Protein AF-A0A920RH59-F1 (afdb_monomer_lite)

Sequence (83 aa):
MPKYPPGFKNFEYANPEAPKGGTLRLAAEGTFDSFHPFIPKGNPASTGSVETLLVTSADEPFTGYGLIAESMEWPEDRSWVKL

Foldseek 3Di:
DDPDDPPDDDDPPDDPPPDDDDDDDDDDPDDWDACDPPDPDTRHDCPDDDDDQWDDDPPDDGDTDGDVHPDWDADPVRPDIDD

Structure (mmCIF, N/CA/C/O backbone):
data_AF-A0A920RH59-F1
#
_entry.id   AF-A0A920RH59-F1
#
loop_
_atom_site.group_PDB
_atom_site.id
_atom_site.type_symbol
_atom_site.label_atom_id
_atom_site.label_alt_id
_atom_site.label_comp_id
_atom_site.label_asym_id
_atom_site.label_entity_id
_atom_site.label_seq_id
_atom_site.pdbx_PDB_ins_code
_atom_site.Cartn_x
_atom_site.Cartn_y
_atom_site.Cartn_z
_atom_site.occupancy
_atom_site.B_iso_or_equiv
_atom_site.auth_seq_id
_atom_site.auth_comp_id
_atom_site.auth_asym_id
_atom_site.auth_atom_id
_atom_site.pdbx_PDB_model_num
ATOM 1 N N . MET A 1 1 ? -10.720 -9.090 15.204 1.00 78.50 1 MET A N 1
ATOM 2 C CA . MET A 1 1 ? -10.509 -7.655 15.490 1.00 78.50 1 MET A CA 1
ATOM 3 C C . MET A 1 1 ? -9.111 -7.289 15.028 1.00 78.50 1 MET A C 1
ATOM 5 O O . MET A 1 1 ? -8.268 -8.177 15.103 1.00 78.50 1 MET A O 1
ATOM 9 N N . PRO A 1 2 ? -8.883 -6.058 14.543 1.00 92.38 2 PRO A N 1
ATOM 10 C CA . PRO A 1 2 ? -7.558 -5.609 14.113 1.00 92.38 2 PRO A CA 1
ATOM 11 C C . PRO A 1 2 ? -6.523 -5.780 15.232 1.00 92.38 2 PRO A C 1
ATOM 13 O O . PRO A 1 2 ? -6.835 -5.494 16.392 1.00 92.38 2 PRO A O 1
ATOM 16 N N . LYS A 1 3 ? -5.316 -6.253 14.899 1.00 96.31 3 LYS A N 1
ATOM 17 C CA . LYS A 1 3 ? -4.203 -6.396 15.854 1.00 96.31 3 LYS A CA 1
ATOM 18 C C . LYS A 1 3 ? -3.765 -5.048 16.434 1.00 96.31 3 LYS A C 1
ATOM 20 O O . LYS A 1 3 ? -3.489 -4.959 17.630 1.00 96.31 3 LYS A O 1
ATOM 25 N N . TYR A 1 4 ? -3.683 -4.016 15.598 1.00 96.94 4 TYR A N 1
ATOM 26 C CA . TYR A 1 4 ? -3.170 -2.708 15.992 1.00 96.94 4 TYR A CA 1
ATOM 27 C C . TYR A 1 4 ? -4.313 -1.797 16.473 1.00 96.94 4 TYR A C 1
ATOM 29 O O . TYR A 1 4 ? -5.284 -1.589 15.740 1.00 96.94 4 TYR A O 1
ATOM 37 N N . PRO A 1 5 ? -4.237 -1.247 17.700 1.00 95.31 5 PRO A N 1
ATOM 38 C CA . PRO A 1 5 ? -5.281 -0.382 18.238 1.00 95.31 5 PRO A CA 1
ATOM 39 C C . PRO A 1 5 ? -5.250 1.018 17.600 1.00 95.31 5 PRO A C 1
ATOM 41 O O . PRO A 1 5 ? -4.224 1.422 17.045 1.00 95.31 5 PRO A O 1
ATOM 44 N N . PRO A 1 6 ? -6.332 1.811 17.729 1.00 93.81 6 PRO A N 1
ATOM 45 C CA . PRO A 1 6 ? -6.337 3.206 17.297 1.00 93.81 6 PRO A CA 1
ATOM 46 C C . PRO A 1 6 ? -5.144 3.992 17.859 1.00 93.81 6 PRO A C 1
ATOM 48 O O . PRO A 1 6 ? -4.825 3.897 19.044 1.00 93.81 6 PRO A O 1
ATOM 51 N N . GLY A 1 7 ? -4.485 4.778 17.006 1.00 92.25 7 GLY A N 1
ATOM 52 C CA . GLY A 1 7 ? -3.348 5.618 17.395 1.00 92.25 7 GLY A CA 1
ATOM 53 C C . GLY A 1 7 ? -1.990 4.909 17.481 1.00 92.25 7 GLY A C 1
ATOM 54 O O . GLY A 1 7 ? -1.013 5.554 17.879 1.00 92.25 7 GLY A O 1
ATOM 55 N N . PHE A 1 8 ? -1.896 3.628 17.096 1.00 96.00 8 PHE A N 1
ATOM 56 C CA . PHE A 1 8 ? -0.604 2.959 16.909 1.00 96.00 8 PHE A CA 1
ATOM 57 C C . PHE A 1 8 ? 0.295 3.751 15.938 1.00 96.00 8 PHE A C 1
ATOM 59 O O . PHE A 1 8 ? -0.189 4.459 15.056 1.00 96.00 8 PHE A O 1
ATOM 66 N N . LYS A 1 9 ? 1.616 3.683 16.132 1.00 95.81 9 LYS A N 1
ATOM 67 C CA . LYS A 1 9 ? 2.575 4.544 15.413 1.00 95.81 9 LYS A CA 1
ATOM 68 C C . LYS A 1 9 ? 3.234 3.870 14.216 1.00 95.81 9 LYS A C 1
ATOM 70 O O . LYS A 1 9 ? 3.607 4.548 13.265 1.00 95.81 9 LYS A O 1
ATOM 75 N N . ASN A 1 10 ? 3.384 2.556 14.271 1.00 96.38 10 ASN A N 1
ATOM 76 C CA . ASN A 1 10 ? 4.042 1.743 13.262 1.00 96.38 10 ASN A CA 1
ATOM 77 C C . ASN A 1 10 ? 3.595 0.288 13.418 1.00 96.38 10 ASN A C 1
ATOM 79 O O . ASN A 1 10 ? 3.275 -0.152 14.523 1.00 96.38 10 ASN A O 1
ATOM 83 N N . PHE A 1 11 ? 3.610 -0.463 12.318 1.00 97.44 11 PHE A N 1
ATOM 84 C CA . PHE A 1 11 ? 3.481 -1.915 12.392 1.00 97.44 11 PHE A CA 1
ATOM 85 C C . PHE A 1 11 ? 4.642 -2.514 13.194 1.00 97.44 11 PHE A C 1
ATOM 87 O O . PHE A 1 11 ? 5.765 -2.013 13.134 1.00 97.44 11 PHE A O 1
ATOM 94 N N . GLU A 1 12 ? 4.388 -3.598 13.926 1.00 97.06 12 GLU A N 1
ATOM 95 C CA . GLU A 1 12 ? 5.366 -4.241 14.818 1.00 97.06 12 GLU A CA 1
ATOM 96 C C . GLU A 1 12 ? 6.577 -4.773 14.041 1.00 97.06 12 GLU A C 1
ATOM 98 O O . GLU A 1 12 ? 7.702 -4.755 14.530 1.00 97.06 12 GLU A O 1
ATOM 103 N N . TYR A 1 13 ? 6.358 -5.180 12.790 1.00 96.62 13 TYR A N 1
ATOM 104 C CA . TYR A 1 13 ? 7.411 -5.636 11.886 1.00 96.62 13 TYR A CA 1
ATOM 105 C C . TYR A 1 13 ? 8.208 -4.494 11.228 1.00 96.62 13 TYR A C 1
ATOM 107 O O . TYR A 1 13 ? 9.136 -4.759 10.463 1.00 96.62 13 TYR A O 1
ATOM 115 N N . ALA A 1 14 ? 7.862 -3.228 11.483 1.00 97.38 14 ALA A N 1
ATOM 116 C CA . ALA A 1 14 ? 8.570 -2.073 10.946 1.00 97.38 14 ALA A CA 1
ATOM 117 C C . ALA A 1 14 ? 9.527 -1.488 11.992 1.00 97.38 14 ALA A C 1
ATOM 119 O O . ALA A 1 14 ? 9.115 -1.145 13.097 1.00 97.38 14 ALA A O 1
ATOM 120 N N . ASN A 1 15 ? 10.794 -1.301 11.614 1.00 97.56 15 ASN A N 1
ATOM 121 C CA . ASN A 1 15 ? 11.774 -0.591 12.436 1.00 97.56 15 ASN A CA 1
ATOM 122 C C . ASN A 1 15 ? 11.575 0.940 12.303 1.00 97.56 15 ASN A C 1
ATOM 124 O O . ASN A 1 15 ? 11.907 1.485 11.243 1.00 97.56 15 ASN A O 1
ATOM 128 N N . PRO A 1 16 ? 11.073 1.650 13.335 1.00 97.12 16 PRO A N 1
ATOM 129 C CA . PRO A 1 16 ? 10.871 3.101 13.267 1.00 97.12 16 PRO A CA 1
ATOM 130 C C . PRO A 1 16 ? 12.198 3.871 13.178 1.00 97.12 16 PRO A C 1
ATOM 132 O O . PRO A 1 16 ? 12.264 4.905 12.516 1.00 97.12 16 PRO A O 1
ATOM 135 N N . GLU A 1 17 ? 13.276 3.303 13.724 1.00 97.62 17 GLU A N 1
ATOM 136 C CA . GLU A 1 17 ? 14.630 3.870 13.739 1.00 97.62 17 GLU A CA 1
ATOM 137 C C . GLU A 1 17 ? 15.459 3.464 12.511 1.00 97.62 17 GLU A C 1
ATOM 139 O O . GLU A 1 17 ? 16.686 3.581 12.503 1.00 97.62 17 GLU A O 1
ATOM 144 N N . ALA A 1 18 ? 14.818 2.942 11.459 1.00 97.38 18 ALA A N 1
ATOM 145 C CA . ALA A 1 18 ? 15.516 2.543 10.243 1.00 97.38 18 ALA A CA 1
ATOM 146 C C . ALA A 1 18 ? 16.303 3.737 9.658 1.00 97.38 18 ALA A C 1
ATOM 148 O O . ALA A 1 18 ? 15.674 4.755 9.327 1.00 97.38 18 ALA A O 1
ATOM 149 N N . PRO A 1 19 ? 17.637 3.614 9.476 1.00 97.31 19 PRO A N 1
ATOM 150 C CA . PRO A 1 19 ? 18.456 4.669 8.894 1.00 97.31 19 PRO A CA 1
ATOM 151 C C . PRO A 1 19 ? 17.903 5.112 7.540 1.00 97.31 19 PRO A C 1
ATOM 153 O O . PRO A 1 19 ? 17.499 4.286 6.720 1.00 97.31 19 PRO A O 1
ATOM 156 N N . LYS A 1 20 ? 17.874 6.425 7.300 1.00 97.25 20 LYS A N 1
ATOM 157 C CA . LYS A 1 20 ? 17.385 6.995 6.041 1.00 97.25 20 LYS A CA 1
ATOM 158 C C . LYS A 1 20 ? 18.556 7.289 5.108 1.00 97.25 20 LYS A C 1
ATOM 160 O O . LYS A 1 20 ? 19.555 7.865 5.530 1.00 97.25 20 LYS A O 1
ATOM 165 N N . GLY A 1 21 ? 18.403 6.924 3.836 1.00 96.38 21 GLY A N 1
ATOM 166 C CA . GLY A 1 21 ? 19.397 7.151 2.785 1.00 96.38 21 GLY A CA 1
ATOM 167 C C . GLY A 1 21 ? 19.991 5.862 2.212 1.00 96.38 21 GLY A C 1
ATOM 168 O O . GLY A 1 21 ? 19.550 4.758 2.522 1.00 96.38 21 GLY A O 1
ATOM 169 N N . GLY A 1 22 ? 20.997 6.021 1.349 1.00 96.75 22 GLY A N 1
ATOM 170 C CA . GLY A 1 22 ? 21.614 4.924 0.600 1.00 96.75 22 GLY A CA 1
ATOM 171 C C . GLY A 1 22 ? 20.930 4.638 -0.741 1.00 96.75 22 GLY A C 1
ATOM 172 O O . GLY A 1 22 ? 20.070 5.386 -1.200 1.00 96.75 22 GLY A O 1
ATOM 173 N N . THR A 1 23 ? 21.350 3.559 -1.405 1.00 96.88 23 THR A N 1
ATOM 174 C CA . THR A 1 23 ? 20.798 3.138 -2.701 1.00 96.88 23 THR A CA 1
ATOM 175 C C . THR A 1 23 ? 20.499 1.648 -2.680 1.00 96.88 23 THR A C 1
ATOM 177 O O . THR A 1 23 ? 21.410 0.832 -2.547 1.00 96.88 23 THR A O 1
ATOM 180 N N . LEU A 1 24 ? 19.226 1.300 -2.864 1.00 93.44 24 LEU A N 1
ATOM 181 C CA . LEU A 1 24 ? 18.788 -0.070 -3.102 1.00 93.44 24 LEU A CA 1
ATOM 182 C C . LEU A 1 24 ? 18.843 -0.359 -4.609 1.00 93.44 24 LEU A C 1
ATOM 184 O O . LEU A 1 24 ? 18.254 0.373 -5.401 1.00 93.44 24 LEU A O 1
ATOM 188 N N . ARG A 1 25 ? 19.555 -1.417 -5.010 1.00 94.38 25 ARG A N 1
ATOM 189 C CA . ARG A 1 25 ? 19.608 -1.894 -6.401 1.00 94.38 25 ARG A CA 1
ATOM 190 C C . ARG A 1 25 ? 19.026 -3.300 -6.455 1.00 94.38 25 ARG A C 1
ATOM 192 O O . ARG A 1 25 ? 19.634 -4.227 -5.929 1.00 94.38 25 ARG A O 1
ATOM 199 N N . LEU A 1 26 ? 17.853 -3.436 -7.064 1.00 91.88 26 LEU A N 1
ATOM 200 C CA . LEU A 1 26 ? 17.160 -4.711 -7.240 1.00 91.88 26 LEU A CA 1
ATOM 201 C C . LEU A 1 26 ? 17.293 -5.179 -8.690 1.00 91.88 26 LEU A C 1
ATOM 203 O O . LEU A 1 26 ? 17.299 -4.359 -9.607 1.00 91.88 26 LEU A O 1
ATOM 207 N N . ALA A 1 27 ? 17.382 -6.492 -8.884 1.00 92.94 27 ALA A N 1
ATOM 208 C CA . ALA A 1 27 ? 17.219 -7.118 -10.190 1.00 92.94 27 ALA A CA 1
ATOM 209 C C . ALA A 1 27 ? 15.770 -7.599 -10.347 1.00 92.94 27 ALA A C 1
ATOM 211 O O . ALA A 1 27 ? 15.133 -7.980 -9.366 1.00 92.94 27 ALA A O 1
ATOM 212 N N . ALA A 1 28 ? 15.272 -7.594 -11.579 1.00 90.06 28 ALA A N 1
ATOM 213 C CA . ALA A 1 28 ? 13.987 -8.172 -11.948 1.00 90.06 28 ALA A CA 1
ATOM 214 C C . ALA A 1 28 ? 14.171 -9.017 -13.211 1.00 90.06 28 ALA A C 1
ATOM 216 O O . ALA A 1 28 ? 14.976 -8.673 -14.078 1.00 90.06 28 ALA A O 1
ATOM 217 N N . GLU A 1 29 ? 13.443 -10.124 -13.302 1.00 93.50 29 GLU A N 1
ATOM 218 C CA . GLU A 1 29 ? 13.421 -10.965 -14.498 1.00 93.50 29 GLU A CA 1
ATOM 219 C C . GLU A 1 29 ? 12.470 -10.368 -15.550 1.00 93.50 29 GLU A C 1
ATOM 221 O O . GLU A 1 29 ? 11.398 -9.867 -15.212 1.00 93.50 29 GLU A O 1
ATOM 226 N N . GLY A 1 30 ? 12.848 -10.432 -16.832 1.00 92.88 30 GLY A N 1
ATOM 227 C CA . GLY A 1 30 ? 12.049 -9.909 -17.948 1.00 92.88 30 GLY A CA 1
ATOM 228 C C . GLY A 1 30 ? 12.415 -8.484 -18.393 1.00 92.88 30 GLY A C 1
ATOM 229 O O . GLY A 1 30 ? 13.518 -8.002 -18.151 1.00 92.88 30 GLY A O 1
ATOM 230 N N . THR A 1 31 ? 11.494 -7.828 -19.107 1.00 94.69 31 THR A N 1
ATOM 231 C CA . THR A 1 31 ? 11.617 -6.439 -19.592 1.00 94.69 31 THR A CA 1
ATOM 232 C C . THR A 1 31 ? 10.297 -5.690 -19.391 1.00 94.69 31 THR A C 1
ATOM 234 O O . THR A 1 31 ? 9.267 -6.309 -19.129 1.00 94.69 31 THR A O 1
ATOM 237 N N . PHE A 1 32 ? 10.316 -4.369 -19.549 1.00 95.56 32 PHE A N 1
ATOM 238 C CA . PHE A 1 32 ? 9.127 -3.522 -19.539 1.00 95.56 32 PHE A CA 1
ATOM 239 C C . PHE A 1 32 ? 9.043 -2.692 -20.824 1.00 95.56 32 PHE A C 1
ATOM 241 O O . PHE A 1 32 ? 10.060 -2.370 -21.438 1.00 95.56 32 PHE A O 1
ATOM 248 N N . ASP A 1 33 ? 7.825 -2.321 -21.211 1.00 96.50 33 ASP A N 1
ATOM 249 C CA . ASP A 1 33 ? 7.554 -1.411 -22.335 1.00 96.50 33 ASP A CA 1
ATOM 250 C C . ASP A 1 33 ? 6.495 -0.340 -22.007 1.00 96.50 33 ASP A C 1
ATOM 252 O O . ASP A 1 33 ? 6.164 0.497 -22.848 1.00 96.50 33 ASP A O 1
ATOM 256 N N . SER A 1 34 ? 5.986 -0.336 -20.771 1.00 95.00 34 SER A N 1
ATOM 257 C CA . SER A 1 34 ? 4.946 0.572 -20.293 1.00 95.00 34 SER A CA 1
ATOM 258 C C . SER A 1 34 ? 5.206 0.993 -18.845 1.00 95.00 34 SER A C 1
ATOM 260 O O . SER A 1 34 ? 5.810 0.260 -18.067 1.00 95.00 34 SER A O 1
ATOM 262 N N . PHE A 1 35 ? 4.700 2.165 -18.463 1.00 92.31 35 PHE A N 1
ATOM 263 C CA . PHE A 1 35 ? 4.623 2.622 -17.068 1.00 92.31 35 PHE A CA 1
ATOM 264 C C . PHE A 1 35 ? 3.177 2.675 -16.550 1.00 92.31 35 PHE A C 1
ATOM 266 O O . PHE A 1 35 ? 2.924 3.229 -15.486 1.00 92.31 35 PHE A O 1
ATOM 273 N N . HIS A 1 36 ? 2.212 2.134 -17.303 1.00 92.56 36 HIS A N 1
ATOM 274 C CA . HIS A 1 36 ? 0.795 2.165 -16.947 1.00 92.56 36 HIS A CA 1
ATOM 275 C C . HIS A 1 36 ? 0.305 0.771 -16.513 1.00 92.56 36 HIS A C 1
ATOM 277 O O . HIS A 1 36 ? -0.096 -0.020 -17.370 1.00 92.56 36 HIS A O 1
ATOM 283 N N . PRO A 1 37 ? 0.271 0.454 -15.204 1.00 91.31 37 PRO A N 1
ATOM 284 C CA . PRO A 1 37 ? -0.060 -0.892 -14.728 1.00 91.31 37 PRO A CA 1
ATOM 285 C C . PRO A 1 37 ? -1.564 -1.220 -14.741 1.00 91.31 37 PRO A C 1
ATOM 287 O O . PRO A 1 37 ? -1.937 -2.360 -14.491 1.00 91.31 37 PRO A O 1
ATOM 290 N N . PHE A 1 38 ? -2.440 -0.252 -15.035 1.00 92.62 38 PHE A N 1
ATOM 291 C CA . PHE A 1 38 ? -3.900 -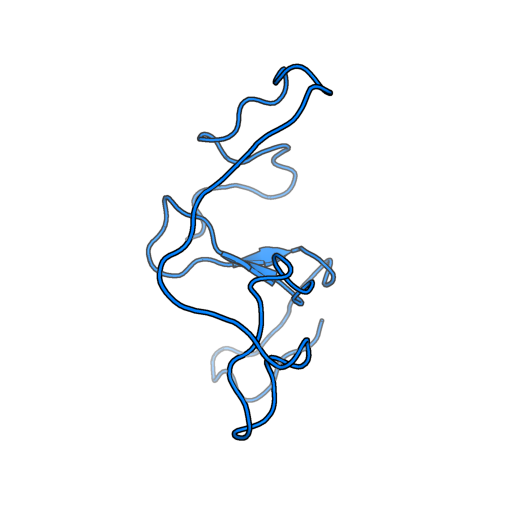0.418 -14.922 1.00 92.62 38 PHE A CA 1
ATOM 292 C C . PHE A 1 38 ? -4.628 -0.679 -16.251 1.00 92.62 38 PHE A C 1
ATOM 294 O O . PHE A 1 38 ? -5.847 -0.537 -16.316 1.00 92.62 38 PHE A O 1
ATOM 301 N N . ILE A 1 39 ? -3.907 -1.024 -17.323 1.00 95.00 39 ILE A N 1
ATOM 302 C CA . ILE A 1 39 ? -4.513 -1.419 -18.607 1.00 95.00 39 ILE A CA 1
ATOM 303 C C . ILE A 1 39 ? -4.064 -2.827 -19.006 1.00 95.00 39 ILE A C 1
ATOM 305 O O . ILE A 1 39 ? -2.957 -3.225 -18.660 1.00 95.00 39 ILE A O 1
ATOM 309 N N . PRO A 1 40 ? -4.859 -3.563 -19.803 1.00 95.88 40 PRO A N 1
ATOM 310 C CA . PRO A 1 40 ? -4.471 -4.902 -20.256 1.00 95.88 40 PRO A CA 1
ATOM 311 C C . PRO A 1 40 ? -3.272 -4.953 -21.219 1.00 95.88 40 PRO A C 1
ATOM 313 O O . PRO A 1 40 ? -2.774 -6.037 -21.504 1.00 95.88 40 PRO A O 1
ATOM 316 N N . LYS A 1 41 ? -2.854 -3.821 -21.803 1.00 97.06 41 LYS A N 1
ATOM 317 C CA . LYS A 1 41 ? -1.847 -3.776 -22.874 1.00 97.06 41 LYS A CA 1
ATOM 318 C C . LYS A 1 41 ? -0.462 -3.399 -22.343 1.00 97.06 41 LYS A C 1
ATOM 320 O O . LYS A 1 41 ? -0.313 -2.352 -21.720 1.00 97.06 41 LYS A O 1
ATOM 325 N N . GLY A 1 42 ?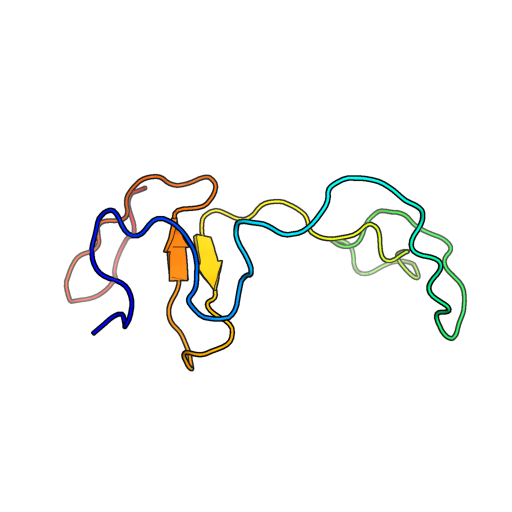 0.543 -4.168 -22.764 1.00 95.06 42 GLY A N 1
ATOM 326 C CA . GLY A 1 42 ? 1.960 -3.927 -22.475 1.00 95.06 42 GLY A CA 1
ATOM 327 C C . GLY A 1 42 ? 2.445 -4.668 -21.231 1.00 95.06 42 GLY A C 1
ATOM 328 O O . GLY A 1 42 ? 1.654 -5.259 -20.499 1.00 95.06 42 GLY A O 1
ATOM 329 N N . ASN A 1 43 ? 3.754 -4.619 -21.007 1.00 95.75 43 ASN A N 1
ATOM 330 C CA . ASN A 1 43 ? 4.435 -5.156 -19.835 1.00 95.75 43 ASN A CA 1
ATOM 331 C C . ASN A 1 43 ? 4.832 -3.976 -18.932 1.00 95.75 43 ASN A C 1
ATOM 333 O O . ASN A 1 43 ? 5.824 -3.294 -19.224 1.00 95.75 43 ASN A O 1
ATOM 337 N N . PRO A 1 44 ? 4.051 -3.669 -17.880 1.00 94.06 44 PRO A N 1
ATOM 338 C CA . PRO A 1 44 ? 4.323 -2.515 -17.040 1.00 94.06 44 PRO A CA 1
ATOM 339 C C . PRO A 1 44 ? 5.588 -2.727 -16.203 1.00 94.06 44 PRO A C 1
ATOM 341 O O . PRO A 1 44 ? 5.790 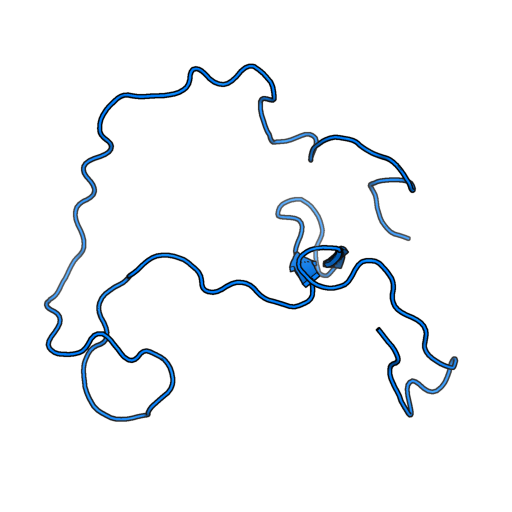-3.788 -15.612 1.00 94.06 44 PRO A O 1
ATOM 344 N N . ALA A 1 45 ? 6.424 -1.696 -16.109 1.00 92.31 45 ALA A N 1
ATOM 345 C CA . ALA A 1 45 ? 7.507 -1.660 -15.138 1.00 92.31 45 ALA A CA 1
ATOM 346 C C . ALA A 1 45 ? 6.938 -1.707 -13.713 1.00 92.31 45 ALA A C 1
ATOM 348 O O . ALA A 1 45 ? 5.899 -1.108 -13.430 1.00 92.31 45 ALA A O 1
ATOM 349 N N . SER A 1 46 ? 7.662 -2.341 -12.789 1.00 86.31 46 SER A N 1
ATOM 350 C CA . SER A 1 46 ? 7.411 -2.126 -11.364 1.00 86.31 46 SER A CA 1
ATOM 351 C C . SER A 1 46 ? 7.878 -0.718 -10.996 1.00 86.31 46 SER A C 1
ATOM 353 O O . SER A 1 46 ? 9.074 -0.455 -10.888 1.00 86.31 46 SER A O 1
ATOM 355 N N . THR A 1 47 ? 6.937 0.208 -10.839 1.00 78.88 47 THR A N 1
ATOM 356 C CA . THR A 1 47 ? 7.211 1.600 -10.445 1.00 78.88 47 THR A CA 1
ATOM 357 C C . THR A 1 47 ? 7.142 1.809 -8.931 1.00 78.88 47 THR A C 1
ATOM 359 O O . THR A 1 47 ? 7.164 2.944 -8.467 1.00 78.88 47 THR A O 1
ATOM 362 N N . GLY A 1 48 ? 7.027 0.727 -8.154 1.00 78.00 48 GLY A N 1
ATOM 363 C CA . GLY A 1 48 ? 6.563 0.781 -6.769 1.00 78.00 48 GLY A CA 1
ATOM 364 C C . GLY A 1 48 ? 5.034 0.814 -6.677 1.00 78.00 48 GLY A C 1
ATOM 365 O O . GLY A 1 48 ? 4.334 0.559 -7.659 1.00 78.00 48 GLY A O 1
ATOM 366 N N . SER A 1 49 ? 4.518 1.098 -5.483 1.00 78.81 49 SER A N 1
ATOM 367 C CA . SER A 1 49 ? 3.078 1.124 -5.216 1.00 78.81 49 SER A CA 1
ATOM 368 C C . SER A 1 49 ? 2.468 2.481 -5.559 1.00 78.81 49 SER A C 1
ATOM 370 O O . SER A 1 49 ? 3.045 3.520 -5.246 1.00 78.81 49 SER A O 1
ATOM 372 N N . VAL A 1 50 ? 1.268 2.473 -6.139 1.00 87.31 50 VAL A N 1
ATOM 373 C CA . VAL A 1 50 ? 0.358 3.619 -6.016 1.00 87.31 50 VAL A CA 1
ATOM 374 C C . VAL A 1 50 ? -0.234 3.643 -4.612 1.00 87.31 50 VAL A C 1
ATOM 376 O O . VAL A 1 50 ? -0.355 2.595 -3.972 1.00 87.31 50 VAL A O 1
ATOM 379 N N . GLU A 1 51 ? -0.618 4.821 -4.133 1.00 92.31 51 GLU A N 1
ATOM 380 C CA . GLU A 1 51 ? -1.326 4.916 -2.862 1.00 92.31 51 GLU A CA 1
ATOM 381 C C . GLU A 1 51 ? -2.781 4.455 -3.016 1.00 92.31 51 GLU A C 1
ATOM 383 O O . GLU A 1 51 ? -3.489 4.816 -3.958 1.00 92.31 51 GLU A O 1
ATOM 388 N N . THR A 1 52 ? -3.215 3.625 -2.075 1.00 94.19 52 THR A N 1
ATOM 389 C CA . THR A 1 52 ? -4.581 3.121 -1.932 1.00 94.19 52 THR A CA 1
ATOM 390 C C . THR A 1 52 ? -5.296 3.847 -0.793 1.00 94.19 52 THR A C 1
ATOM 392 O O . THR A 1 52 ? -4.691 4.570 -0.006 1.00 94.19 52 THR A O 1
ATOM 395 N N . LEU A 1 53 ? -6.607 3.640 -0.653 1.00 96.25 53 LEU A N 1
ATOM 396 C CA . LEU A 1 53 ? -7.352 4.206 0.478 1.00 96.25 53 LEU A CA 1
ATOM 397 C C . LEU A 1 53 ? -6.874 3.645 1.823 1.00 96.25 53 LEU A C 1
ATOM 399 O O . LEU A 1 53 ? -6.709 4.394 2.782 1.00 96.25 53 LEU A O 1
ATOM 403 N N .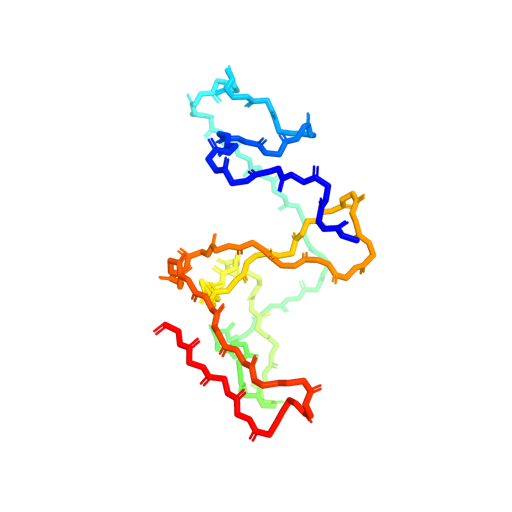 LEU A 1 54 ? -6.615 2.337 1.861 1.00 95.56 54 LEU A N 1
ATOM 404 C CA . LEU A 1 54 ? -6.133 1.595 3.023 1.00 95.56 54 LEU A CA 1
ATOM 405 C C . LEU A 1 54 ? -4.882 0.796 2.656 1.00 95.56 54 LEU A C 1
ATOM 407 O O . LEU A 1 54 ? -4.731 0.385 1.504 1.00 95.56 54 LEU A O 1
ATOM 411 N N . VAL A 1 55 ? -4.040 0.502 3.642 1.00 95.06 55 VAL A N 1
ATOM 412 C CA . VAL A 1 55 ? -2.888 -0.402 3.530 1.00 95.06 55 VAL A CA 1
ATOM 413 C C . VAL A 1 55 ? -3.140 -1.685 4.324 1.00 95.06 55 VAL A C 1
ATOM 415 O O . VAL A 1 55 ? -3.613 -1.641 5.459 1.00 95.06 55 VAL A O 1
ATOM 418 N N . THR A 1 56 ? -2.843 -2.844 3.738 1.00 95.25 56 THR A N 1
ATOM 419 C CA . THR A 1 56 ? -2.989 -4.143 4.411 1.00 95.25 56 THR A CA 1
ATOM 420 C C . THR A 1 56 ? -1.785 -4.452 5.292 1.00 95.25 56 THR A C 1
ATOM 422 O O . THR A 1 56 ? -0.647 -4.259 4.857 1.00 95.25 56 THR A O 1
ATOM 425 N N . SER A 1 57 ? -2.018 -4.986 6.492 1.00 96.25 57 SER A N 1
ATOM 426 C CA . SER A 1 57 ? -0.922 -5.449 7.350 1.00 96.25 57 SER A CA 1
ATOM 427 C C . SER A 1 57 ? -0.336 -6.772 6.856 1.00 96.25 57 SER A C 1
ATOM 429 O O . SER A 1 57 ? -1.080 -7.671 6.474 1.00 96.25 57 SER A O 1
ATOM 431 N N . ALA A 1 58 ? 0.991 -6.915 6.888 1.00 95.81 58 ALA A N 1
ATOM 432 C CA . ALA A 1 58 ? 1.680 -8.136 6.452 1.00 95.81 58 ALA A CA 1
ATOM 433 C C . ALA A 1 58 ? 1.603 -9.288 7.473 1.00 95.81 58 ALA A C 1
ATOM 435 O O . ALA A 1 58 ? 1.878 -10.437 7.135 1.00 95.81 58 ALA A O 1
ATOM 436 N N . ASP A 1 59 ? 1.247 -8.984 8.721 1.00 97.12 59 ASP A N 1
ATOM 437 C CA . ASP A 1 59 ? 1.125 -9.935 9.831 1.00 97.12 59 ASP A CA 1
ATOM 438 C C . ASP A 1 59 ? -0.336 -10.231 10.217 1.00 97.12 59 ASP A C 1
ATOM 440 O O . ASP A 1 59 ? -0.595 -10.823 11.266 1.00 97.12 59 ASP A O 1
ATOM 444 N N . GLU A 1 60 ? -1.292 -9.852 9.364 1.00 96.94 60 GLU A N 1
ATOM 445 C CA . GLU A 1 60 ? -2.711 -10.176 9.512 1.00 96.94 60 GLU A CA 1
ATOM 446 C C . GLU A 1 60 ? -3.291 -10.712 8.189 1.00 96.94 60 GLU A C 1
ATOM 448 O O . GLU A 1 60 ? -2.912 -10.233 7.123 1.00 96.94 60 GLU A O 1
ATOM 453 N N . PRO A 1 61 ? -4.240 -11.671 8.208 1.00 94.56 61 PRO A N 1
ATOM 454 C CA . PRO A 1 61 ? -4.733 -12.290 6.972 1.00 94.56 61 PRO A CA 1
ATOM 455 C C . PRO A 1 61 ? -5.474 -11.336 6.026 1.00 94.56 61 PRO A C 1
ATOM 457 O O . PRO A 1 61 ? -5.323 -11.431 4.811 1.00 94.56 61 PRO A O 1
ATOM 460 N N . PHE A 1 62 ? -6.329 -10.463 6.570 1.00 93.19 62 PHE A N 1
ATOM 461 C CA . PHE A 1 62 ? -7.147 -9.539 5.781 1.00 93.19 62 PHE A CA 1
ATOM 462 C C . PHE A 1 62 ? -7.610 -8.343 6.626 1.00 93.19 62 PHE A C 1
ATOM 464 O O . PHE A 1 62 ? -8.804 -8.134 6.846 1.00 93.19 62 PHE A O 1
ATOM 471 N N . THR A 1 63 ? -6.643 -7.574 7.132 1.00 95.75 63 THR A N 1
ATOM 472 C CA . THR A 1 63 ? -6.888 -6.341 7.896 1.00 95.75 63 THR A CA 1
ATOM 473 C C . THR A 1 63 ? -6.268 -5.150 7.169 1.00 95.75 63 THR A C 1
ATOM 475 O O . THR A 1 63 ? -5.088 -5.188 6.816 1.00 95.75 63 THR A O 1
ATOM 478 N N . GLY A 1 64 ? -7.060 -4.097 6.950 1.00 94.50 64 GLY A N 1
ATOM 479 C CA . GLY A 1 64 ? -6.613 -2.826 6.378 1.00 94.50 64 GLY A CA 1
ATOM 480 C C . GLY A 1 64 ? -6.601 -1.706 7.419 1.00 94.50 64 GLY A C 1
ATOM 481 O O . GLY A 1 64 ? -7.529 -1.602 8.219 1.00 94.50 64 GLY A O 1
ATOM 482 N N . TYR A 1 65 ? -5.574 -0.863 7.374 1.00 95.94 65 TYR A N 1
ATOM 483 C CA . TYR A 1 65 ? -5.431 0.354 8.175 1.00 95.94 65 TYR A CA 1
ATOM 484 C C . TYR A 1 65 ? -5.432 1.583 7.265 1.00 95.94 65 TYR A C 1
ATOM 486 O O . TYR A 1 65 ? -5.130 1.469 6.076 1.00 95.94 65 TYR A O 1
ATOM 494 N N . GLY A 1 66 ? -5.791 2.747 7.811 1.00 95.19 66 GLY A N 1
ATOM 495 C CA . GLY A 1 66 ? -5.852 3.999 7.053 1.00 95.19 66 GLY A CA 1
ATOM 496 C C . GLY A 1 66 ? -4.545 4.312 6.318 1.00 95.19 66 GLY A C 1
ATOM 497 O O . GLY A 1 66 ? -3.464 4.163 6.889 1.00 95.19 66 GLY A O 1
ATOM 498 N N . LEU A 1 67 ? -4.657 4.721 5.050 1.00 94.94 67 LEU A N 1
ATOM 499 C CA . LEU A 1 67 ? -3.565 5.294 4.258 1.00 94.94 67 LEU A CA 1
ATOM 500 C C . LEU A 1 67 ? -3.981 6.686 3.768 1.00 94.94 67 LEU A C 1
ATOM 502 O O . LEU A 1 67 ? -3.770 7.656 4.488 1.00 94.94 67 LEU A O 1
ATOM 506 N N . ILE A 1 68 ? -4.623 6.791 2.598 1.00 96.56 68 ILE A N 1
ATOM 507 C CA . ILE A 1 68 ? -5.248 8.054 2.169 1.00 96.56 68 ILE A CA 1
ATOM 508 C C . ILE A 1 68 ? -6.520 8.315 2.988 1.00 96.56 68 ILE A C 1
ATOM 510 O O . ILE A 1 68 ? -6.803 9.455 3.347 1.00 96.56 68 ILE A O 1
ATOM 514 N N . ALA A 1 69 ? -7.299 7.266 3.274 1.00 96.81 69 ALA A N 1
ATOM 515 C CA . ALA A 1 69 ? -8.494 7.377 4.100 1.00 96.81 69 ALA A CA 1
ATOM 516 C C . ALA A 1 69 ? -8.113 7.390 5.586 1.00 96.81 69 ALA A C 1
ATOM 518 O O . ALA A 1 69 ? -7.469 6.461 6.078 1.00 96.81 69 ALA A O 1
ATOM 519 N N . GLU A 1 70 ? -8.545 8.428 6.300 1.00 94.44 70 GLU A N 1
ATOM 520 C CA . GLU A 1 70 ? -8.346 8.561 7.748 1.00 94.44 70 GLU A CA 1
ATOM 521 C C . GLU A 1 70 ? -9.310 7.665 8.540 1.00 94.44 70 GLU A C 1
ATOM 523 O O . GLU A 1 70 ? -8.957 7.135 9.595 1.00 94.44 70 GLU A O 1
ATOM 528 N N . SER A 1 71 ? -10.525 7.470 8.022 1.00 93.81 71 SER A N 1
ATOM 529 C CA . SER A 1 71 ? -11.581 6.699 8.668 1.00 93.81 71 SER A CA 1
ATOM 530 C C . SER A 1 71 ? -12.347 5.844 7.665 1.00 93.81 71 SER A C 1
ATOM 532 O O . SER A 1 71 ? -12.201 6.000 6.455 1.00 93.81 71 SER A O 1
ATOM 534 N N . MET A 1 72 ? -13.139 4.898 8.167 1.00 94.25 72 MET A N 1
ATOM 535 C CA . MET A 1 72 ? -14.058 4.138 7.333 1.00 94.25 72 MET A CA 1
ATOM 536 C C . MET A 1 72 ? -15.264 3.688 8.161 1.00 94.25 72 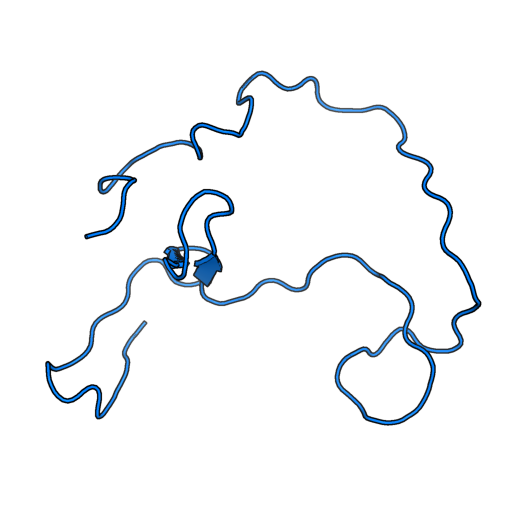MET A C 1
ATOM 538 O O . MET A 1 72 ? -15.107 3.174 9.268 1.00 94.25 72 MET A O 1
ATOM 542 N N . GLU A 1 73 ? -16.463 3.880 7.617 1.00 96.19 73 GLU A N 1
ATOM 543 C CA . GLU A 1 73 ? -17.741 3.524 8.240 1.00 96.19 73 GLU A CA 1
ATOM 544 C C . GLU A 1 73 ? -18.586 2.714 7.249 1.00 96.19 73 GLU A C 1
ATOM 546 O O . GLU A 1 73 ? -18.611 3.013 6.051 1.00 96.19 73 GLU A O 1
ATOM 551 N N . TRP A 1 74 ? -19.262 1.674 7.741 1.00 97.25 74 TRP A N 1
ATOM 552 C CA . TRP A 1 74 ? -20.168 0.837 6.956 1.00 97.25 74 TRP A CA 1
ATOM 553 C C . TRP A 1 74 ? -21.246 0.194 7.847 1.00 97.25 74 TRP A C 1
ATOM 555 O O . TRP A 1 74 ? -21.004 -0.045 9.034 1.00 97.25 74 TRP A O 1
ATOM 565 N N . PRO A 1 75 ? -22.428 -0.124 7.292 1.00 98.25 75 PRO A N 1
ATOM 566 C CA . PRO A 1 75 ? -23.476 -0.877 7.981 1.00 98.25 75 PRO A CA 1
ATOM 567 C C . PRO A 1 75 ? -23.130 -2.373 8.085 1.00 98.25 75 PRO A C 1
ATOM 569 O O . PRO A 1 75 ? -22.313 -2.884 7.320 1.00 98.25 75 PRO A O 1
ATOM 572 N N . GLU A 1 76 ? -23.789 -3.111 8.988 1.00 97.25 76 GLU A N 1
ATOM 573 C CA . GLU A 1 76 ? -23.552 -4.557 9.182 1.00 97.25 76 GLU A CA 1
ATOM 574 C C . GLU A 1 76 ? -23.717 -5.381 7.892 1.00 97.25 76 GLU A C 1
ATOM 576 O O . GLU A 1 76 ? -22.971 -6.335 7.666 1.00 97.25 76 GLU A O 1
ATOM 581 N N . ASP A 1 77 ? -24.648 -4.977 7.021 1.00 97.81 77 ASP A N 1
ATOM 582 C CA . ASP A 1 77 ? -24.921 -5.618 5.730 1.00 97.81 77 ASP A CA 1
ATOM 583 C C . ASP A 1 77 ? -23.904 -5.271 4.626 1.00 97.81 77 ASP A C 1
ATOM 585 O O . ASP A 1 77 ? -23.936 -5.870 3.551 1.00 97.81 77 ASP A O 1
ATOM 589 N N . ARG A 1 78 ? -22.983 -4.331 4.894 1.00 96.12 78 ARG A N 1
ATOM 590 C CA . ARG A 1 78 ? -21.944 -3.841 3.971 1.00 96.12 78 ARG A CA 1
ATOM 591 C C . ARG A 1 78 ? -22.485 -3.260 2.659 1.00 96.12 78 ARG A C 1
ATOM 593 O O . ARG A 1 78 ? -21.785 -3.272 1.648 1.00 96.12 78 ARG A O 1
ATOM 600 N N . SER A 1 79 ? -23.709 -2.738 2.663 1.00 98.19 79 SER A N 1
ATOM 601 C CA . SER A 1 79 ? -24.353 -2.157 1.475 1.00 98.19 79 SER A CA 1
ATOM 602 C C . SER A 1 79 ? -23.667 -0.894 0.933 1.00 98.19 79 SER A C 1
ATOM 604 O O . SER A 1 79 ? -23.815 -0.581 -0.249 1.00 98.19 79 SER A O 1
ATOM 606 N N . TRP A 1 80 ? -22.899 -0.180 1.758 1.00 98.06 80 TRP A N 1
ATOM 607 C CA . TRP A 1 80 ? -22.095 0.976 1.355 1.00 98.06 80 TRP A CA 1
ATOM 608 C C . TRP A 1 80 ? -20.841 1.126 2.220 1.00 98.06 80 TRP A C 1
ATOM 610 O O . TRP A 1 80 ? -20.701 0.486 3.261 1.00 98.06 80 TRP A O 1
ATOM 620 N N . VAL A 1 81 ? -19.936 2.002 1.781 1.00 97.06 81 VAL A N 1
ATOM 621 C CA . VAL A 1 81 ? -18.766 2.433 2.551 1.00 97.06 81 VAL A CA 1
ATOM 622 C C . VAL A 1 81 ? -18.591 3.946 2.436 1.00 97.06 81 VAL A C 1
ATOM 624 O O . VAL A 1 81 ? -18.715 4.509 1.347 1.00 97.06 81 VAL A O 1
ATOM 627 N N . LYS A 1 82 ? -18.336 4.599 3.569 1.00 96.31 82 LYS A N 1
ATOM 628 C CA . LYS A 1 82 ? -17.945 6.010 3.665 1.00 96.31 82 LYS A CA 1
ATOM 629 C C . LYS A 1 82 ? -16.519 6.075 4.199 1.00 96.31 82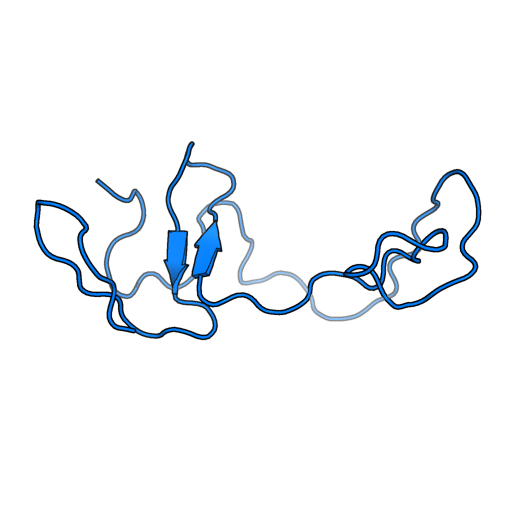 LYS A C 1
ATOM 631 O O . LYS A 1 82 ? -16.162 5.273 5.059 1.00 96.31 82 LYS A O 1
ATOM 636 N N . LEU A 1 83 ? -15.739 7.013 3.672 1.00 92.56 83 LEU A N 1
ATOM 637 C CA . LEU A 1 83 ? -14.330 7.245 3.990 1.00 92.56 83 LEU A CA 1
ATOM 638 C C . LEU A 1 83 ? -14.182 8.607 4.672 1.00 92.56 83 LEU A C 1
ATOM 640 O O . LEU A 1 83 ? -14.904 9.532 4.224 1.00 92.56 83 LEU A O 1
#

Secondary structure (DSSP, 8-state):
--SSPTT--S-TTS-TTPPP--------SS---BS-TTSSSS-B----PPPPSEEE-TTSSS-EEESS-S--B--TT----B-

Radius of gyration: 17.44 Å; chains: 1; bounding box: 46×21×41 Å

pLDDT: mean 94.34, std 4.2, range [78.0, 98.25]